Protein 9KZN (pdb70)

Nearest PDB structures (foldseek):
  1wrd-assembly1_A  TM=9.634E-01  e=1.946E-10  Homo sapiens
  2n9d-assembly1_A  TM=9.176E-01  e=1.621E-09  Homo sapiens
  2lp4-assembly1_A  TM=5.260E-01  e=7.822E-01  Escherichia coli K-12
  1i5n-assembly1_A  TM=5.308E-01  e=9.837E-01  Salmonella enterica subsp. enterica serovar Typhimurium

Radius of gyration: 14.58 Å; Cα contacts (8 Å, |Δi|>4): 113; chains: 1; bounding box: 32×29×40 Å

GO terms:
  GO:0035577 azurophil granule membrane (C, TAS)
  GO:0035579 specific granule membrane (C, TAS)
  GO:0005886 plasma membrane (C, TAS)
  GO:0005515 protein binding (F, IPI)
  GO:0005829 cytosol (C, IDA)
  GO:0070853 myosin VI binding (F, IDA)
  GO:0005737 cytoplasm (C, IDA)
  GO:0005768 endosome (C, IDA)
  GO:0005769 early endosome (C, IDA)
  GO:0010008 endosome membrane (C, IDA)
  GO:0016020 membrane (C, IDA)
  GO:0030276 clathrin binding (F, IDA)
  GO:0031593 polyubiquitin modification-dependent protein binding (F, IDA)
  GO:0032050 clathrin heavy chain binding (F, IDA)
  GO:0043130 ubiquitin binding (F, IDA)
  GO:1904978 regulation of endosome organization (P, IDA)
  GO:0010314 phosphatidylinositol-5-phosphate binding (F, IDA)
  GO:0016197 endosomal transport (P, IDA)
  GO:0031901 early endosome membrane (C, EXP)
  GO:0005737 cytoplasm (C, EXP)

Solvent-accessible surface area: 6898 Å² total; per-residue (Å²): 102,110,92,13,81,82,68,102,29,158,53,18,88,2,27,31,21,97,6,38,129,75,4,3,84,142,161,62,34,90,3,75,63,16,8,123,60,0,43,13,1,13,123,0,0,36,51,0,13,90,101,27,85,27,104,150,18,116,103,78,34,31,105,39,2,70,64,0,26,143,4,0,102,45,0,22,109,22,0,73,74,2,34,109,115,22,105,62,159,107,0,34,87,45,0,81,90,10,26,84,66,0,74,76,4,8,66,83,18,82,118,10,40,141,142,94,96,103

Sequence (118 aa):
GPMATTVSTQRGPVYIGELPQDFLRIQIGKLRSSELEMVSGNVRVMSEMLTELVPTQAEPADLELLQELNRTCRAMQQQRVLELIPQIANEQLTEELLIVNDDNLNNVFLRHERFERFRTG

Structure (mmCIF, N/CA/C/O backbone):
data_9KZN
#
_entry.id   9KZN
#
_cell.length_a   43.271
_cell.length_b   43.271
_cell.length_c   59.477
_cell.angle_alpha   90.000
_cell.angle_beta   90.000
_cell.angle_gamma   90.000
#
_symmetry.space_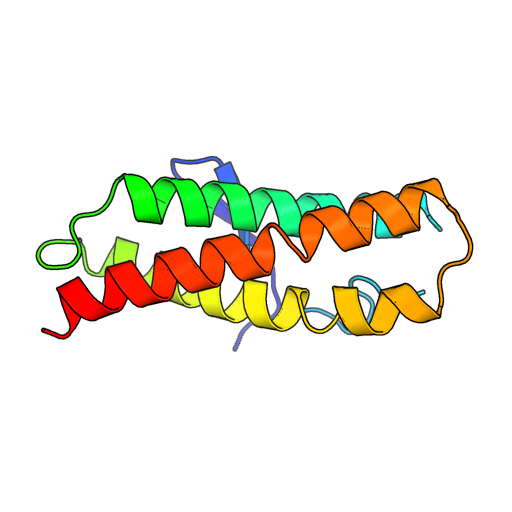group_name_H-M   'P 43'
#
loop_
_entity.id
_entity.type
_entity.pdbx_description
1 polymer 'Toll-interacting protein, Target of Myb1 membrane trafficking protein'
2 non-polymer GLYCEROL
3 water water
#
loop_
_atom_site.group_PDB
_atom_site.id
_atom_site.type_symbol
_atom_site.label_atom_id
_atom_site.label_alt_id
_atom_site.label_comp_id
_atom_site.label_asym_id
_atom_site.label_entity_id
_atom_site.label_seq_id
_atom_site.pdbx_PDB_ins_code
_atom_site.Cartn_x
_atom_site.Cartn_y
_atom_site.Cartn_z
_atom_site.occupancy
_atom_site.B_iso_or_equiv
_atom_site.auth_seq_id
_atom_site.auth_comp_id
_atom_site.auth_asym_id
_atom_site.auth_atom_id
_atom_site.pdbx_PDB_model_num
ATOM 1 N N . GLY A 1 1 ? 31.42300 -5.04400 13.79800 1.000 34.55414 -1 GLY A N 1
ATOM 2 C CA . GLY A 1 1 ? 31.08600 -6.49900 13.78600 1.000 28.62185 -1 GLY A CA 1
ATOM 3 C C . GLY A 1 1 ? 31.83700 -7.19600 12.68300 1.000 28.40077 -1 GLY A C 1
ATOM 4 O O . GLY A 1 1 ? 32.62500 -6.58400 11.96700 1.000 29.34562 -1 GLY A O 1
ATOM 10 N N . PRO A 1 2 ? 31.60700 -8.49400 12.54600 1.000 22.26320 0 PRO A N 1
ATOM 11 C CA . PRO A 1 2 ? 32.35200 -9.25800 11.54400 1.000 20.00240 0 PRO A CA 1
ATOM 12 C C . PRO A 1 2 ? 31.93600 -8.88000 10.13800 1.000 23.65284 0 PRO A C 1
ATOM 13 O O . PRO A 1 2 ? 30.81400 -8.45300 9.89600 1.000 22.68430 0 PRO A O 1
ATOM 24 N N . MET A 1 3 ? 32.89200 -8.99500 9.22400 1.000 21.19728 1 MET A N 1
ATOM 25 C CA . MET A 1 3 ? 32.58700 -8.91500 7.81300 1.000 21.79472 1 MET A CA 1
ATOM 26 C C . MET A 1 3 ? 31.71500 -10.06100 7.40500 1.000 21.18938 1 MET A C 1
ATOM 27 O O . MET A 1 3 ? 31.77300 -11.14800 7.97500 1.000 22.32899 1 MET A O 1
ATOM 41 N N . ALA A 1 4 ? 30.91600 -9.80000 6.39200 1.000 21.27887 2 ALA A N 1
ATOM 42 C CA . ALA A 1 4 ? 29.86400 -10.70600 5.97800 1.000 22.43427 2 ALA A CA 1
ATOM 43 C C . ALA A 1 4 ? 30.41700 -12.05500 5.55300 1.000 23.42912 2 ALA A C 1
ATOM 44 O O . ALA A 1 4 ? 31.44300 -12.15700 4.86600 1.000 25.93469 2 ALA A O 1
ATOM 51 N N . THR A 1 5 ? 29.69500 -13.08800 5.94200 1.000 22.48691 3 THR A N 1
ATOM 52 C CA . THR A 1 5 ? 30.03000 -14.44700 5.58600 1.000 24.80297 3 THR A CA 1
ATOM 53 C C . THR A 1 5 ? 28.70200 -15.08800 5.21400 1.000 23.35017 3 THR A C 1
ATOM 54 O O . THR A 1 5 ? 27.62200 -14.62800 5.63000 1.000 24.26344 3 THR A O 1
ATOM 65 N N . THR A 1 6 ? 28.78800 -16.19200 4.49400 1.000 29.28246 4 THR A N 1
ATOM 66 C CA . THR A 1 6 ? 27.60800 -16.96600 4.15700 1.000 27.10588 4 THR A CA 1
ATOM 67 C C . THR A 1 6 ? 27.33300 -17.98800 5.24300 1.000 30.04834 4 THR A C 1
ATOM 68 O O . THR A 1 6 ? 28.24600 -18.67000 5.72300 1.000 34.53046 4 THR A O 1
ATOM 79 N N . VAL A 1 7 ? 26.07300 -18.07800 5.65200 1.000 30.41680 5 VAL A N 1
ATOM 80 C CA . VAL A 1 7 ? 25.69200 -19.03900 6.67300 1.000 34.72785 5 VAL A CA 1
ATOM 81 C C . VAL A 1 7 ? 24.48200 -19.82600 6.18200 1.000 31.05372 5 VAL A C 1
ATOM 82 O O . VAL A 1 7 ? 23.54900 -19.27100 5.59000 1.000 29.97991 5 VAL A O 1
ATOM 95 N N . SER A 1 8 ? 24.53700 -21.14000 6.37100 1.000 31.40113 6 SER A N 1
ATOM 96 C CA . SER A 1 8 ? 23.37800 -21.96800 6.11200 1.000 31.65906 6 SER A CA 1
ATOM 97 C C . SER A 1 8 ? 22.35100 -21.69500 7.19600 1.000 34.75680 6 SER A C 1
ATOM 98 O O . SER A 1 8 ? 22.69800 -21.39600 8.35200 1.000 37.90191 6 SER A O 1
ATOM 106 N N . THR A 1 9 ? 21.09500 -21.64400 6.78300 1.000 29.81410 7 THR A N 1
ATOM 107 C CA . THR A 1 9 ? 19.97900 -21.50800 7.70000 1.000 26.94797 7 THR A CA 1
ATOM 108 C C . THR A 1 9 ? 18.99300 -22.59000 7.30700 1.000 25.12933 7 THR A C 1
ATOM 109 O O . THR A 1 9 ? 19.08300 -23.18700 6.22700 1.000 27.53488 7 THR A O 1
ATOM 120 N N . GLN A 1 10 ? 18.01900 -22.81600 8.15400 1.000 24.84772 8 GLN A N 1
ATOM 121 C CA . GLN A 1 10 ? 17.01700 -23.81500 7.78400 1.000 27.73227 8 GLN A CA 1
ATOM 122 C C . GLN A 1 10 ? 16.20000 -23.42800 6.54700 1.000 23.82917 8 GLN A C 1
ATOM 123 O O . GLN A 1 10 ? 15.44700 -24.28200 6.03800 1.000 25.48200 8 GLN A O 1
ATOM 137 N N . ARG A 1 11 ? 16.38700 -22.21600 5.98900 1.000 23.65020 9 ARG A N 1
ATOM 138 C CA . ARG A 1 11 ? 15.62900 -21.75200 4.84000 1.000 24.35555 9 ARG A CA 1
ATOM 139 C C . ARG A 1 11 ? 16.48000 -21.43200 3.62800 1.000 25.82415 9 ARG A C 1
ATOM 140 O O . ARG A 1 11 ? 15.93600 -21.01200 2.59700 1.000 32.09859 9 ARG A O 1
ATOM 161 N N . GLY A 1 12 ? 17.78500 -21.60700 3.71400 1.000 26.99271 10 GLY A N 1
ATOM 162 C CA . GLY A 1 12 ? 18.66900 -21.28800 2.63100 1.000 27.96125 10 GLY A CA 1
ATOM 163 C C . GLY A 1 12 ? 19.83300 -20.45600 3.09500 1.000 24.16342 10 GLY A C 1
ATOM 164 O O . GLY A 1 12 ? 19.84300 -19.91200 4.20700 1.000 25.65044 10 GLY A O 1
ATOM 168 N N . PRO A 1 13 ? 20.80100 -20.26800 2.20300 1.000 27.51646 11 PRO A N 1
ATOM 169 C CA . PRO A 1 13 ? 21.98500 -19.48400 2.56800 1.000 29.93254 11 PRO A CA 1
ATOM 170 C C . PRO A 1 13 ? 21.68800 -18.00300 2.67700 1.000 26.70320 11 PRO A C 1
ATOM 171 O O . PRO A 1 13 ? 20.98400 -17.42100 1.84300 1.000 26.47686 11 PRO A O 1
ATOM 182 N N . VAL A 1 14 ? 22.24900 -17.38700 3.71300 1.000 27.06377 12 VAL A N 1
ATOM 183 C CA . VAL A 1 14 ? 22.24600 -15.93700 3.84200 1.000 22.69483 12 VAL A CA 1
ATOM 184 C C . VAL A 1 14 ? 23.67100 -15.43200 3.97500 1.000 23.42649 12 VAL A C 1
ATOM 185 O O . VAL A 1 14 ? 24.53500 -16.11600 4.52300 1.000 26.08207 12 VAL A O 1
ATOM 198 N N . TYR A 1 15 ? 23.89300 -14.20600 3.51700 1.000 21.09463 13 TYR A N 1
ATOM 199 C CA . TYR A 1 15 ? 25.19300 -13.52300 3.56100 1.000 20.22085 13 TYR A CA 1
ATOM 200 C C . TYR A 1 15 ? 24.96300 -12.34100 4.47000 1.000 20.32875 13 TYR A C 1
ATOM 201 O O . TYR A 1 15 ? 24.29000 -11.38200 4.08500 1.000 19.95766 13 TYR A O 1
ATOM 219 N N . ILE A 1 16 ? 25.47900 -12.43000 5.70100 1.000 19.32863 14 ILE A N 1
ATOM 220 C CA . ILE A 1 16 ? 25.16500 -11.47000 6.74300 1.000 19.62077 14 ILE A CA 1
ATOM 221 C C . ILE A 1 16 ? 26.43900 -10.99400 7.42400 1.000 20.13136 14 ILE A C 1
ATOM 222 O O . ILE A 1 16 ? 27.37600 -11.76900 7.65400 1.000 20.27875 14 ILE A O 1
ATOM 238 N N . GLY A 1 17 ? 26.46700 -9.72200 7.72500 1.000 20.86040 15 GLY A N 1
ATOM 239 C CA . GLY A 1 17 ? 27.56500 -9.01600 8.34700 1.000 20.25243 15 GLY A CA 1
ATOM 240 C C . GLY A 1 17 ? 27.88800 -7.77300 7.54300 1.000 20.55246 15 GLY A C 1
ATOM 241 O O . GLY A 1 17 ? 27.11800 -7.34500 6.67000 1.000 24.00814 15 GLY A O 1
ATOM 245 N N . GLU A 1 18 ? 29.02600 -7.16200 7.87300 1.000 21.61049 16 GLU A N 1
ATOM 246 C CA . GLU A 1 18 ? 29.45600 -5.94200 7.21000 1.000 24.03446 16 GLU A CA 1
ATOM 247 C C . GLU A 1 18 ? 29.91400 -6.22100 5.78000 1.000 23.11067 16 GLU A C 1
ATOM 248 O O . GLU A 1 18 ? 30.68200 -7.14700 5.52500 1.000 23.82917 16 GLU A O 1
ATOM 260 N N . LEU A 1 19 ? 29.42900 -5.44300 4.84300 1.000 22.45796 17 LEU A N 1
ATOM 261 C CA . LEU A 1 19 ? 29.68900 -5.73600 3.43400 1.000 24.39503 17 LEU A CA 1
ATOM 262 C C . LEU A 1 19 ? 31.08800 -5.28000 3.05800 1.000 28.66659 17 LEU A C 1
ATOM 263 O O . LEU A 1 19 ? 31.46600 -4.14600 3.38200 1.000 28.14811 17 LEU A O 1
ATOM 279 N N . PRO A 1 20 ? 31.85600 -6.09100 2.34000 1.000 27.80597 18 PRO A N 1
ATOM 280 C CA . PRO A 1 20 ? 33.17100 -5.63700 1.88800 1.000 27.54804 18 PRO A CA 1
ATOM 281 C C . PRO A 1 20 ? 33.03900 -4.48800 0.91400 1.000 26.32158 18 PRO A C 1
ATOM 282 O O . PRO A 1 20 ? 32.00500 -4.28900 0.28000 1.000 26.26368 18 PRO A O 1
ATOM 293 N N . GLN A 1 21 ? 34.10500 -3.70300 0.81100 1.000 31.36429 19 GLN A N 1
ATOM 294 C CA . GLN A 1 21 ? 34.02000 -2.46100 0.04900 1.000 30.87212 19 GLN A CA 1
ATOM 295 C C . GLN A 1 21 ? 33.70500 -2.71500 -1.41700 1.000 30.99845 19 GLN A C 1
ATOM 296 O O . GLN A 1 21 ? 33.14800 -1.83300 -2.07800 1.000 31.00109 19 GLN A O 1
ATOM 310 N N . ASP A 1 22 ? 34.01600 -3.89800 -1.93700 1.000 28.24812 20 ASP A N 1
ATOM 311 C CA . ASP A 1 22 ? 33.79300 -4.20200 -3.33700 1.000 30.07203 20 ASP A CA 1
ATOM 312 C C . ASP A 1 22 ? 32.41100 -4.76700 -3.61300 1.000 29.25614 20 ASP A C 1
ATOM 313 O O . ASP A 1 22 ? 32.05400 -4.92100 -4.78200 1.000 28.99558 20 ASP A O 1
ATOM 322 N N . PHE A 1 23 ? 31.61000 -5.04900 -2.59300 1.000 25.04774 21 PHE A N 1
ATOM 323 C CA . PHE A 1 23 ? 30.33000 -5.69200 -2.83100 1.000 23.80812 21 PHE A CA 1
ATOM 324 C C . PHE A 1 23 ? 29.37000 -4.72900 -3.54300 1.000 26.27420 21 PHE A C 1
ATOM 325 O O . PHE A 1 23 ? 29.08900 -3.62700 -3.04700 1.000 24.50031 21 PHE A O 1
ATOM 342 N N . LEU A 1 24 ? 28.90300 -5.13000 -4.73600 1.000 22.43164 22 LEU A N 1
ATOM 343 C CA . LEU A 1 24 ? 28.03800 -4.33600 -5.59200 1.000 24.75823 22 LEU A CA 1
ATOM 344 C C . LEU A 1 24 ? 28.66600 -3.01300 -6.00000 1.000 28.04284 22 LEU A C 1
ATOM 345 O O . LEU A 1 24 ? 27.96500 -2.04400 -6.29100 1.000 27.55067 22 LEU A O 1
ATOM 361 N N . ARG A 1 25 ? 29.99700 -2.99300 -6.11100 1.000 26.73215 23 ARG A N 1
ATOM 362 C CA . ARG A 1 25 ? 30.74100 -1.87600 -6.66200 1.000 28.81398 23 ARG A CA 1
ATOM 363 C C . ARG A 1 25 ? 31.57700 -2.41800 -7.80800 1.000 31.94330 23 ARG A C 1
ATOM 364 O O . ARG A 1 25 ? 32.00600 -3.57600 -7.78900 1.000 36.07801 23 ARG A O 1
ATOM 385 N N . ILE A 1 26 ? 31.76000 -1.57700 -8.81900 1.000 36.86495 24 ILE A N 1
ATOM 386 C CA . ILE A 1 26 ? 32.58100 -1.89100 -9.98700 1.000 38.97573 24 ILE A CA 1
ATOM 387 C C . ILE A 1 26 ? 34.05000 -1.78700 -9.65100 1.000 41.20757 24 ILE A C 1
ATOM 388 O O . ILE A 1 26 ? 34.47200 -0.82700 -9.00600 1.000 42.22085 24 ILE A O 1
ATOM 404 N N . GLN A 1 37 ? 32.89200 -6.43900 -14.02000 1.000 57.68586 216 GLN A N 1
ATOM 405 C CA . GLN A 1 37 ? 32.16900 -7.59000 -14.52500 1.000 55.69089 216 GLN A CA 1
ATOM 406 C C . GLN A 1 37 ? 30.71800 -7.58500 -14.07800 1.000 43.97633 216 GLN A C 1
ATOM 407 O O . GLN A 1 37 ? 30.37700 -7.58300 -12.86800 1.000 46.12658 216 GLN A O 1
ATOM 421 N N . ILE A 1 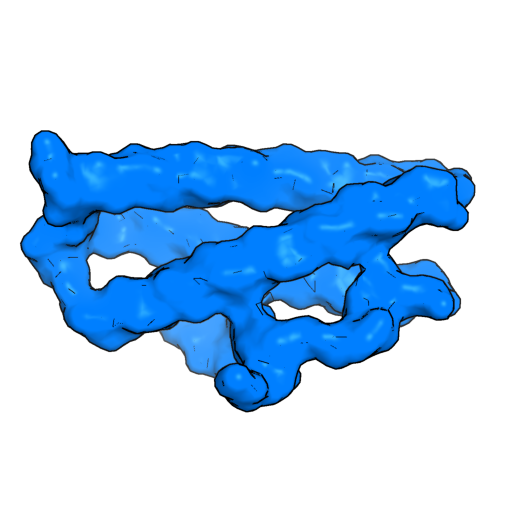38 ? 29.84500 -7.61100 -15.08700 1.000 46.22660 217 ILE A N 1
ATOM 422 C CA . ILE A 1 38 ? 28.42000 -7.79500 -14.83100 1.000 48.78216 217 ILE A CA 1
ATOM 423 C C . ILE A 1 38 ? 28.17100 -9.13300 -14.15300 1.000 46.87141 217 ILE A C 1
ATOM 424 O O . ILE A 1 38 ? 27.28100 -9.25600 -13.31900 1.000 43.34730 217 ILE A O 1
ATOM 440 N N . GLY A 1 39 ? 28.90500 -10.16400 -14.54300 1.000 45.02382 218 GLY A N 1
ATOM 441 C CA . GLY A 1 39 ? 28.77400 -11.44000 -13.87200 1.000 43.15781 218 GLY A CA 1
ATOM 442 C C . GLY A 1 39 ? 29.01200 -11.32200 -12.38300 1.000 40.67330 218 GLY A C 1
ATOM 443 O O . GLY A 1 39 ? 28.28000 -11.90300 -11.57800 1.000 41.14441 218 GLY A O 1
ATOM 447 N N . LYS A 1 40 ? 30.05200 -10.58100 -11.98800 1.000 38.19405 219 LYS A N 1
ATOM 448 C CA . LYS A 1 40 ? 30.34100 -10.45600 -10.56600 1.000 36.13328 219 LYS A CA 1
ATOM 449 C C . LYS A 1 40 ? 29.22000 -9.70300 -9.85800 1.000 33.64088 219 LYS A C 1
ATOM 450 O O . LYS A 1 40 ? 28.80700 -10.08100 -8.75500 1.000 32.64339 219 LYS A O 1
ATOM 469 N N . LEU A 1 41 ? 28.73000 -8.62200 -10.47000 1.000 34.14357 220 LEU A N 1
ATOM 470 C CA . LEU A 1 41 ? 27.65100 -7.85900 -9.86000 1.000 28.97979 220 LEU A CA 1
ATOM 471 C C . LEU A 1 41 ? 26.38100 -8.69800 -9.78500 1.000 28.54816 220 LEU A C 1
ATOM 472 O O . LEU A 1 41 ? 25.62700 -8.61300 -8.80900 1.000 26.91902 220 LEU A O 1
ATOM 488 N N . ARG A 1 42 ? 26.12000 -9.53100 -10.79700 1.000 31.94594 221 ARG A N 1
ATOM 489 C CA . ARG A 1 42 ? 24.93600 -10.38600 -10.73000 1.000 30.98003 221 ARG A CA 1
ATOM 490 C C . ARG A 1 42 ? 25.05800 -11.40900 -9.62000 1.000 29.86148 221 ARG A C 1
ATOM 491 O O . ARG A 1 42 ? 24.08200 -11.67400 -8.90600 1.000 28.50342 221 ARG A O 1
ATOM 512 N N . SER A 1 43 ? 26.22700 -12.02100 -9.47300 1.000 30.49576 222 SER A N 1
ATOM 513 C CA A SER A 1 43 ? 26.39900 -13.00200 -8.40800 0.372 29.33246 222 SER A CA 1
ATOM 514 C CA C SER A 1 43 ? 26.39600 -12.99900 -8.40600 0.628 30.73000 222 SER A CA 1
ATOM 515 C C . SER A 1 43 ? 26.17500 -12.35500 -7.04900 1.000 28.64817 222 SER A C 1
ATOM 516 O O . SER A 1 43 ? 25.55300 -12.95100 -6.16300 1.000 28.67186 222 SER A O 1
ATOM 529 N N . GLU A 1 44 ? 26.63200 -11.11300 -6.88800 1.000 28.14548 223 GLU A N 1
ATOM 530 C CA . GLU A 1 44 ? 26.42800 -10.41200 -5.62900 1.000 26.05839 223 GLU A CA 1
ATOM 531 C C . GLU A 1 44 ? 24.95800 -10.05100 -5.44300 1.000 23.73442 223 GLU A C 1
ATOM 532 O O . GLU A 1 44 ? 24.39900 -10.21000 -4.34700 1.000 21.73155 223 GLU A O 1
ATOM 544 N N . LEU A 1 45 ? 24.30000 -9.64000 -6.52000 1.000 22.93433 224 LEU A N 1
ATOM 545 C CA . LEU A 1 45 ? 22.88900 -9.31600 -6.45200 1.000 21.22623 224 LEU A CA 1
ATOM 546 C C . LEU A 1 45 ? 22.07400 -10.53300 -6.05000 1.000 20.77618 224 LEU A C 1
ATOM 547 O O . LEU A 1 45 ? 21.11000 -10.41000 -5.28800 1.000 20.10504 224 LEU A O 1
ATOM 563 N N . GLU A 1 46 ? 22.46400 -11.71900 -6.52800 1.000 23.21594 225 GLU A N 1
ATOM 564 C CA . GLU A 1 46 ? 21.77700 -12.94400 -6.12400 1.000 25.77677 225 GLU A CA 1
ATOM 565 C C . GLU A 1 46 ? 21.86600 -13.18900 -4.62800 1.000 23.20015 225 GLU A C 1
ATOM 566 O O . GLU A 1 46 ? 20.94600 -13.75800 -4.04200 1.000 22.75010 225 GLU A O 1
ATOM 578 N N . MET A 1 47 ? 22.97800 -12.80100 -4.00800 1.000 23.76601 226 MET A N 1
ATOM 579 C CA . MET A 1 47 ? 23.07600 -12.90900 -2.56000 1.000 23.35543 226 MET A CA 1
ATOM 580 C C . MET A 1 47 ? 22.12300 -11.97700 -1.83700 1.000 21.97369 226 MET A C 1
ATOM 581 O O . MET A 1 47 ? 21.56900 -12.35600 -0.80500 1.000 20.98673 226 MET A O 1
ATOM 595 N N . VAL A 1 48 ? 21.90400 -10.78200 -2.36500 1.000 19.17598 227 VAL A N 1
ATOM 596 C CA . VAL A 1 48 ? 20.87800 -9.91200 -1.80600 1.000 18.18113 227 VAL A CA 1
ATOM 597 C C . VAL A 1 48 ? 19.52500 -10.58900 -1.90500 1.000 18.03111 227 VAL A C 1
ATOM 598 O O . VAL A 1 48 ? 18.75800 -10.64900 -0.93900 1.000 16.79675 227 VAL A O 1
ATOM 611 N N . SER A 1 49 ? 19.20300 -11.10700 -3.07700 1.000 18.69698 228 SER A N 1
ATOM 612 C CA . SER A 1 49 ? 17.89200 -11.71300 -3.25700 1.000 19.01017 228 SER A CA 1
ATOM 613 C C . SER A 1 49 ? 17.69500 -12.94900 -2.38500 1.000 19.24704 228 SER A C 1
ATOM 614 O O . SER A 1 49 ? 16.58100 -13.20300 -1.91100 1.000 19.53392 228 SER A O 1
ATOM 622 N N . GLY A 1 50 ? 18.75700 -13.72900 -2.16400 1.000 18.59960 229 GLY A N 1
ATOM 623 C CA . GLY A 1 50 ? 18.65700 -14.85400 -1.26500 1.000 19.14177 229 GLY A CA 1
ATOM 624 C C . GLY A 1 50 ? 18.36100 -14.41600 0.16200 1.000 17.20206 229 GLY A C 1
ATOM 625 O O . GLY A 1 50 ? 17.53600 -15.02600 0.85700 1.000 19.52339 229 GLY A O 1
ATOM 629 N N . ASN A 1 51 ? 18.99400 -13.32200 0.60500 1.000 18.68119 230 ASN A N 1
ATOM 630 C CA . ASN A 1 51 ? 18.68900 -12.76500 1.92300 1.000 17.05994 230 ASN A CA 1
ATOM 631 C C . ASN A 1 51 ? 17.23900 -12.30500 2.00600 1.000 16.23089 230 ASN A C 1
ATOM 632 O O . ASN A 1 51 ? 16.55200 -12.54100 3.01500 1.000 17.17311 230 ASN A O 1
ATOM 643 N N . VAL A 1 52 ? 16.76800 -11.61700 0.97700 1.000 16.65463 231 VAL A N 1
ATOM 644 C CA . VAL A 1 52 ? 15.40000 -11.11800 0.99100 1.000 16.87044 231 VAL A CA 1
ATOM 645 C C . VAL A 1 52 ? 14.41200 -12.27500 1.03600 1.000 16.96782 231 VAL A C 1
ATOM 646 O O . VAL A 1 52 ? 13.41300 -12.22500 1.74500 1.000 16.57304 231 VAL A O 1
ATOM 659 N N . ARG A 1 53 ? 14.68500 -13.34500 0.32600 1.000 18.23377 232 ARG A N 1
ATOM 660 C CA . ARG A 1 53 ? 13.78400 -14.48200 0.36600 1.000 21.07095 232 AR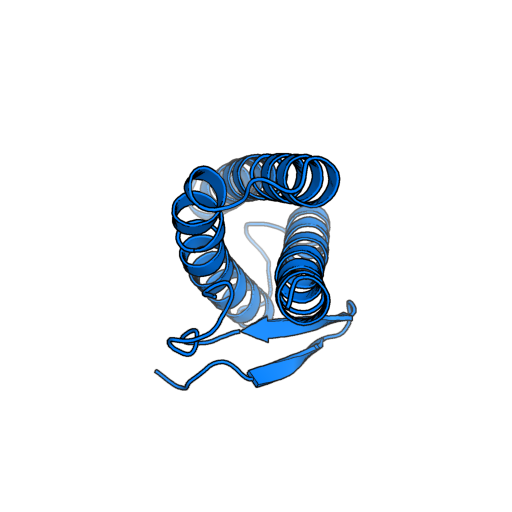G A CA 1
ATOM 661 C C . ARG A 1 53 ? 13.71400 -15.14300 1.74900 1.000 20.81039 232 ARG A C 1
ATOM 662 O O . ARG A 1 53 ? 12.65500 -15.42800 2.23200 1.000 20.19979 232 ARG A O 1
ATOM 683 N N . VAL A 1 54 ? 14.85900 -15.32100 2.36000 1.000 20.39192 233 VAL A N 1
ATOM 684 C CA . VAL A 1 54 ? 14.85200 -15.91100 3.70300 1.000 20.38139 233 VAL A CA 1
ATOM 685 C C . VAL A 1 54 ? 14.18000 -14.97700 4.70100 1.000 18.31009 233 VAL A C 1
ATOM 686 O O . VAL A 1 54 ? 13.37700 -15.40800 5.53300 1.000 19.72605 233 VAL A O 1
ATOM 699 N N . MET A 1 55 ? 14.47200 -13.67700 4.61100 1.000 18.43642 234 MET A N 1
ATOM 700 C CA . MET A 1 55 ? 13.82700 -12.69900 5.48100 1.000 16.91782 234 MET A CA 1
ATOM 701 C C . MET A 1 55 ? 12.32500 -12.69500 5.30900 1.000 17.53631 234 MET A C 1
ATOM 702 O O . MET A 1 55 ? 11.59800 -12.74300 6.29100 1.000 18.86016 234 MET A O 1
ATOM 716 N N . SER A 1 56 ? 11.84800 -12.66500 4.07000 1.000 18.68908 235 SER A N 1
ATOM 717 C CA . SER A 1 56 ? 10.42100 -12.69800 3.79000 1.000 18.24429 235 SER A CA 1
ATOM 718 C C . SER A 1 56 ? 9.77300 -13.96500 4.33600 1.000 21.11306 235 SER A C 1
ATOM 719 O O . SER A 1 56 ? 8.71800 -13.90000 4.99200 1.000 23.05013 235 SER A O 1
ATOM 727 N N . GLU A 1 57 ? 10.43100 -15.13300 4.14700 1.000 22.31320 236 GLU A N 1
ATOM 728 C CA . GLU A 1 57 ? 9.94200 -16.41300 4.68000 1.000 24.96615 236 GLU A CA 1
ATOM 729 C C . GLU A 1 57 ? 9.85200 -16.35200 6.20400 1.000 23.65284 236 GLU A C 1
ATOM 730 O O . GLU A 1 57 ? 8.84300 -16.74700 6.78200 1.000 26.11103 236 GLU A O 1
ATOM 742 N N . MET A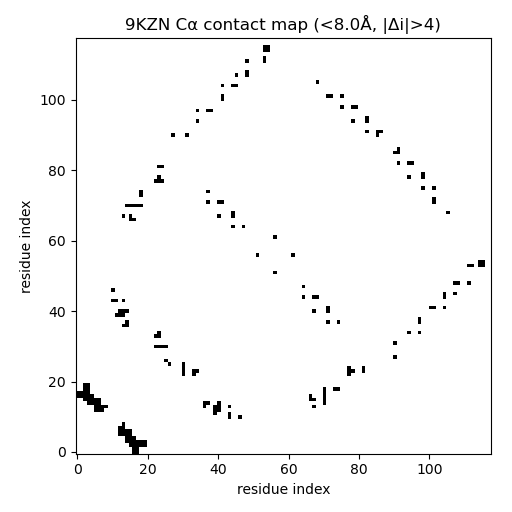 1 58 ? 10.88200 -15.84400 6.86400 1.000 20.83671 237 MET A N 1
ATOM 743 C CA . MET A 1 58 ? 10.87000 -15.80700 8.32400 1.000 21.60259 237 MET A CA 1
ATOM 744 C C . MET A 1 58 ? 9.77200 -14.86300 8.78200 1.000 20.63405 237 MET A C 1
ATOM 745 O O . MET A 1 58 ? 9.08300 -15.16000 9.76100 1.000 24.56610 237 MET A O 1
ATOM 759 N N . LEU A 1 59 ? 9.54900 -13.75400 8.08500 1.000 22.49217 238 LEU A N 1
ATOM 760 C CA . LEU A 1 59 ? 8.49000 -12.83200 8.47400 1.000 23.76864 238 LEU A CA 1
ATOM 761 C C . LEU A 1 59 ? 7.09500 -13.40600 8.27600 1.000 26.52423 238 LEU A C 1
ATOM 762 O O . LEU A 1 59 ? 6.17300 -12.99400 8.98200 1.000 28.61922 238 LEU A O 1
ATOM 778 N N . THR A 1 60 ? 6.93700 -14.37800 7.37400 1.000 27.61384 239 THR A N 1
ATOM 779 C CA . THR A 1 60 ? 5.68300 -15.08500 7.16900 1.000 29.60618 239 THR A CA 1
ATOM 780 C C . THR A 1 60 ? 5.57600 -16.33900 7.98200 1.000 31.05109 239 THR A C 1
ATOM 781 O O . THR A 1 60 ? 4.53900 -16.98100 7.93400 1.000 32.63812 239 THR A O 1
ATOM 792 N N . GLU A 1 61 ? 6.58700 -16.74000 8.70300 1.000 30.62209 240 GLU A N 1
ATOM 793 C CA . GLU A 1 61 ? 6.51200 -17.99200 9.43800 1.000 30.78264 240 GLU A CA 1
ATOM 794 C C . GLU A 1 61 ? 6.73300 -17.81800 10.93600 1.000 31.25638 240 GLU A C 1
ATOM 795 O O . GLU A 1 61 ? 6.39300 -18.73800 11.67500 1.000 34.36728 240 GLU A O 1
ATOM 807 N N . LEU A 1 62 ? 7.23100 -16.67600 11.42400 1.000 32.10122 241 LEU A N 1
ATOM 808 C CA . LEU A 1 62 ? 7.41800 -16.45500 12.86500 1.000 33.07239 241 LEU A CA 1
ATOM 809 C C . LEU A 1 62 ? 6.20700 -15.74500 13.49300 1.000 32.95395 241 LEU A C 1
ATOM 810 O O . LEU A 1 62 ? 5.49000 -15.02000 12.81500 1.000 35.29371 241 LEU A O 1
ATOM 826 N N . VAL A 1 63 ? 6.02800 -15.90500 14.81100 1.000 31.93278 242 VAL A N 1
ATOM 827 C CA . VAL A 1 63 ? 4.96500 -15.21900 15.55400 1.000 29.97465 242 VAL A CA 1
ATOM 828 C C . VAL A 1 63 ? 5.57200 -13.99100 16.22300 1.000 30.11414 242 VAL A C 1
ATOM 829 O O . VAL A 1 63 ? 6.48400 -14.15300 17.05700 1.000 31.58010 242 VAL A O 1
ATOM 842 N N . PRO A 1 64 ? 5.13700 -12.77700 15.89800 1.000 24.24000 243 PRO A N 1
ATOM 843 C CA . PRO A 1 64 ? 5.81600 -11.59000 16.44000 1.000 109.02000 243 PRO A CA 1
ATOM 844 C C . PRO A 1 64 ? 6.06500 -11.61700 17.92600 1.000 63.90000 243 PRO A C 1
ATOM 84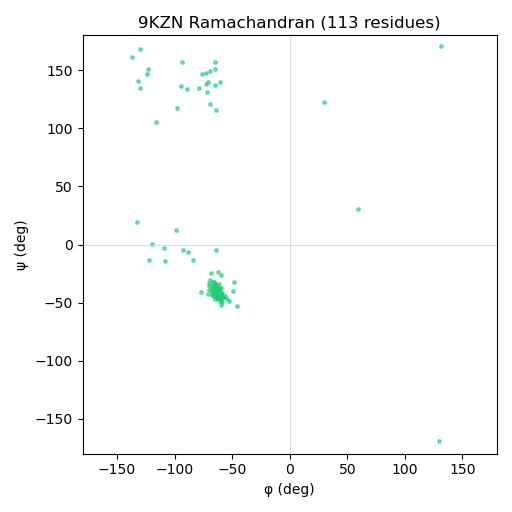5 O O . PRO A 1 64 ? 7.05400 -11.03200 18.38600 1.000 35.14000 243 PRO A O 1
ATOM 856 N N . THR A 1 65 ? 5.18600 -12.24100 18.70000 1.000 47.43200 244 THR A N 1
ATOM 857 C CA . THR A 1 65 ? 5.26200 -12.13400 20.15000 1.000 46.78982 244 THR A CA 1
ATOM 858 C C . THR A 1 65 ? 5.71500 -13.43200 20.79800 1.000 47.90574 244 THR A C 1
ATOM 859 O O . THR A 1 65 ? 5.83900 -13.48000 22.02600 1.000 48.95324 244 THR A O 1
ATOM 870 N N . GLN A 1 66 ? 5.92000 -14.47800 20.06400 1.000 44.50797 245 GLN A N 1
ATOM 871 C CA . GLN A 1 66 ? 6.33300 -15.69700 20.69500 1.000 46.29502 245 GLN A CA 1
ATOM 872 C C . GLN A 1 66 ? 7.51700 -16.33700 19.96500 1.000 45.99236 245 GLN A C 1
ATOM 873 O O . GLN A 1 66 ? 7.80500 -17.50700 20.12500 1.000 48.41633 245 GLN A O 1
ATOM 881 N N . ALA A 1 67 ? 8.21500 -15.54200 19.17400 1.000 36.99128 246 ALA A N 1
ATOM 882 C CA . ALA A 1 67 ? 9.32800 -16.06600 18.40100 1.000 34.69890 246 ALA A CA 1
ATOM 883 C C . ALA A 1 67 ? 10.53100 -16.38500 19.27100 1.000 32.30914 246 ALA A C 1
ATOM 884 O O . ALA A 1 67 ? 10.81900 -15.70100 20.25500 1.000 33.97776 246 ALA A O 1
ATOM 891 N N . GLU A 1 68 ? 11.27000 -17.40400 18.86000 1.000 31.74328 247 GLU A N 1
ATOM 892 C CA . GLU A 1 68 ? 12.46400 -17.76700 19.60200 1.000 29.61934 247 GLU A CA 1
ATOM 893 C C . GLU A 1 68 ? 13.48400 -16.63700 19.50800 1.000 24.31344 247 GLU A C 1
ATOM 894 O O . GLU A 1 68 ? 13.68100 -16.05900 18.43200 1.000 23.65810 247 GLU A O 1
ATOM 906 N N . PRO A 1 69 ? 14.13900 -16.29600 20.59700 1.000 25.03458 248 PRO A N 1
ATOM 907 C CA . PRO A 1 69 ? 15.18200 -15.25900 20.53700 1.000 23.72653 248 PRO A CA 1
ATOM 908 C C . PRO A 1 69 ? 16.19500 -15.47400 19.41700 1.000 20.12873 248 PRO A C 1
ATOM 909 O O . PRO A 1 69 ? 16.60800 -14.51100 18.78300 1.000 21.24465 248 PRO A O 1
ATOM 920 N N . ALA A 1 70 ? 16.61200 -16.71300 19.16300 1.000 21.07358 249 ALA A N 1
ATOM 921 C CA . ALA A 1 70 ? 17.58500 -16.98300 18.11900 1.000 20.71564 249 ALA A CA 1
ATOM 922 C C . ALA A 1 70 ? 17.05000 -16.60600 16.74200 1.000 19.92607 249 ALA A C 1
ATOM 923 O O . ALA A 1 70 ? 17.78500 -16.10600 15.88800 1.000 20.40771 249 ALA A O 1
ATOM 930 N N . ASP A 1 71 ? 15.77400 -16.87100 16.49600 1.000 20.70511 250 ASP A N 1
ATOM 931 C CA . ASP A 1 71 ? 15.15500 -16.50300 15.22400 1.000 20.89461 250 ASP A CA 1
ATOM 932 C C . ASP A 1 71 ? 15.08300 -14.99500 15.08700 1.000 18.76278 250 ASP A C 1
ATOM 933 O O . ASP A 1 71 ? 15.34200 -14.43200 14.00200 1.000 17.93110 250 ASP A O 1
ATOM 942 N N . LEU A 1 72 ? 14.77000 -14.30600 16.19400 1.000 19.49971 251 LEU A N 1
ATOM 943 C CA . LEU A 1 72 ? 14.78500 -12.84800 16.20000 1.000 19.47602 251 LEU A CA 1
ATOM 944 C C . LEU A 1 72 ? 16.17900 -12.28900 15.92200 1.000 19.14440 251 LEU A C 1
ATOM 945 O O . LEU A 1 72 ? 16.32400 -11.27900 15.22000 1.000 19.17072 251 LEU A O 1
ATOM 961 N N . GLU A 1 73 ? 17.20800 -12.92200 16.48400 1.000 18.49432 252 GLU A N 1
ATOM 962 C CA . GLU A 1 73 ? 18.58900 -12.48800 16.24500 1.000 20.59457 252 GLU A CA 1
ATOM 963 C C . GLU A 1 73 ? 18.92000 -12.58700 14.75800 1.000 17.82056 252 GLU A C 1
ATOM 964 O O . GLU A 1 73 ? 19.49500 -11.67500 14.18000 1.000 18.35220 252 GLU A O 1
ATOM 976 N N . LEU A 1 74 ? 18.56600 -13.70800 14.11400 1.000 18.01005 253 LEU A N 1
ATOM 977 C CA . LEU A 1 74 ? 18.81700 -13.87400 12.69200 1.000 20.18400 253 LEU A CA 1
ATOM 978 C C . LEU A 1 74 ? 18.04100 -12.86900 11.87700 1.000 16.22037 253 LEU A C 1
ATOM 979 O O . LEU A 1 74 ? 18.59800 -12.26800 10.95200 1.000 16.90203 253 LEU A O 1
ATOM 995 N N . LEU A 1 75 ? 16.77800 -12.63200 12.23600 1.000 17.75739 254 LEU A N 1
ATOM 996 C CA . LEU A 1 75 ? 15.98500 -11.63900 11.53600 1.000 16.39933 254 LEU A CA 1
ATOM 997 C C . LEU A 1 75 ? 16.61200 -10.25900 11.64000 1.000 17.82845 254 LEU A C 1
ATOM 998 O O . LEU A 1 75 ? 16.63100 -9.50200 10.67300 1.000 18.22587 254 LEU A O 1
ATOM 1014 N N . GLN A 1 76 ? 17.16300 -9.91400 12.80700 1.000 18.82068 255 GLN A N 1
ATOM 1015 C CA . GLN A 1 76 ? 17.79000 -8.59600 12.98400 1.000 19.68657 255 GLN A CA 1
ATOM 1016 C C . GLN A 1 76 ? 19.06200 -8.45900 12.15100 1.000 17.98374 255 GLN A C 1
ATOM 1017 O O . GLN A 1 76 ? 19.32200 -7.40800 11.55700 1.000 18.26008 255 GLN A O 1
ATOM 1031 N N . GLU A 1 77 ? 19.85900 -9.52200 12.06200 1.000 19.74447 256 GLU A N 1
ATOM 1032 C CA . GLU A 1 77 ? 21.06400 -9.47800 11.25000 1.000 18.38115 256 GLU A CA 1
ATOM 1033 C C . GLU A 1 77 ? 20.70000 -9.39600 9.77100 1.000 17.89951 256 GLU A C 1
ATOM 1034 O O . GLU A 1 77 ? 21.35300 -8.68100 9.00800 1.000 17.73107 256 GLU A O 1
ATOM 1046 N N . LEU A 1 78 ? 19.67500 -10.11800 9.34600 1.000 17.49947 257 LEU A N 1
ATOM 1047 C CA . LEU A 1 78 ? 19.19700 -10.01600 7.97600 1.000 18.02058 257 LEU A CA 1
ATOM 1048 C C . LEU A 1 78 ? 18.69600 -8.62300 7.67200 1.000 17.98637 257 LEU A C 1
ATOM 1049 O O . LEU A 1 78 ? 18.96100 -8.07500 6.60400 1.000 17.53894 257 LEU A O 1
ATOM 1065 N N . ASN A 1 79 ? 17.88800 -8.06900 8.56600 1.000 17.44420 258 ASN A N 1
ATOM 1066 C CA . ASN A 1 79 ? 17.34900 -6.72700 8.35100 1.000 19.29705 258 ASN A CA 1
ATOM 1067 C C . ASN A 1 79 ? 18.47900 -5.72000 8.20900 1.000 18.02848 258 ASN A C 1
ATOM 1068 O O . ASN A 1 79 ? 18.53000 -4.94000 7.25100 1.000 19.17072 258 ASN A O 1
ATOM 1079 N N . ARG A 1 80 ? 19.46800 -5.79700 9.09700 1.000 17.83372 259 ARG A N 1
ATOM 1080 C CA . ARG A 1 80 ? 20.58700 -4.86100 9.06000 1.000 19.34179 259 ARG A CA 1
ATOM 1081 C C . ARG A 1 80 ? 21.40600 -5.02700 7.79100 1.000 16.95466 259 ARG A C 1
ATOM 1082 O O . ARG A 1 80 ? 21.73900 -4.04400 7.12600 1.000 18.24166 259 ARG A O 1
ATOM 1103 N N . THR A 1 81 ? 21.73300 -6.27500 7.43200 1.000 17.70212 260 THR A N 1
ATOM 1104 C CA . THR A 1 81 ? 22.51500 -6.49300 6.23700 1.000 16.62041 260 THR A CA 1
ATOM 1105 C C . THR A 1 81 ? 21.73600 -6.07300 4.99800 1.000 17.13890 260 THR A C 1
ATOM 1106 O O . THR A 1 81 ? 22.29600 -5.45400 4.09300 1.000 16.36775 260 THR A O 1
ATOM 1117 N N . CYS A 1 82 ? 20.44500 -6.38900 4.94100 1.000 16.72306 261 CYS A N 1
ATOM 1118 C CA . CYS A 1 82 ? 19.66300 -6.02100 3.77000 1.000 17.63896 261 CYS A CA 1
ATOM 1119 C C . CYS A 1 82 ? 19.56400 -4.51700 3.61800 1.000 18.21797 261 CYS A C 1
ATOM 1120 O O . CYS A 1 82 ? 19.55200 -4.03200 2.48600 1.000 16.66779 261 CYS A O 1
ATOM 1128 N N . ARG A 1 83 ? 19.50100 -3.78000 4.69400 1.000 17.69949 262 ARG A N 1
ATOM 1129 C CA . ARG A 1 83 ? 19.51800 -2.33300 4.58800 1.000 20.81829 262 ARG A CA 1
ATOM 1130 C C . ARG A 1 83 ? 20.83200 -1.84000 4.02600 1.000 18.67066 262 ARG A C 1
ATOM 1131 O O . ARG A 1 83 ? 20.82400 -0.98100 3.18700 1.000 20.65511 262 ARG A O 1
ATOM 1152 N N . ALA A 1 84 ? 21.94500 -2.40700 4.46500 1.000 19.78395 263 ALA A N 1
ATOM 1153 C CA . ALA A 1 84 ? 23.23600 -2.03000 3.87600 1.000 19.94976 263 ALA A CA 1
ATOM 1154 C C . ALA A 1 84 ? 23.27300 -2.41700 2.40700 1.000 19.37864 263 ALA A C 1
ATOM 1155 O O . ALA A 1 84 ? 23.81200 -1.66900 1.57100 1.000 20.40771 263 ALA A O 1
ATOM 1162 N N . MET A 1 85 ? 22.68100 -3.56400 2.06800 1.000 18.45748 264 MET A N 1
ATOM 1163 C CA . MET A 1 85 ? 22.64300 -4.01800 0.69500 1.000 18.00216 264 MET A CA 1
ATOM 1164 C C . MET A 1 85 ? 21.82500 -3.08900 -0.16700 1.000 18.60223 264 MET A C 1
ATOM 1165 O O . MET A 1 85 ? 22.20200 -2.78100 -1.31200 1.000 18.96806 264 MET A O 1
ATOM 1179 N N . GLN A 1 86 ? 20.72100 -2.59200 0.38100 1.000 17.94952 265 GLN A N 1
ATOM 1180 C CA . GLN A 1 86 ? 19.91700 -1.64200 -0.35200 1.000 19.27600 265 GLN A CA 1
ATOM 1181 C C . GLN A 1 86 ? 20.72000 -0.40300 -0.69300 1.000 19.01544 265 GLN A C 1
ATOM 1182 O O . GLN A 1 86 ? 20.59500 0.12400 -1.79700 1.000 20.87356 265 GLN A O 1
ATOM 1196 N N . GLN A 1 87 ? 21.48000 0.13600 0.27600 1.000 20.26296 266 GLN A N 1
ATOM 1197 C CA A GLN A 1 87 ? 22.29500 1.30900 -0.00900 0.404 23.29753 266 GLN A CA 1
ATOM 1198 C CA B GLN A 1 87 ? 22.29400 1.31100 -0.00200 0.596 22.12634 266 GLN A CA 1
ATOM 1199 C C . GLN A 1 87 ? 23.23800 1.04900 -1.16700 1.000 21.69997 266 GLN A C 1
ATOM 1200 O O . GLN A 1 87 ? 23.42600 1.90500 -2.01100 1.000 22.33162 266 GLN A O 1
ATOM 1225 N N . ARG A 1 88 ? 23.84600 -0.14600 -1.22300 1.000 21.27097 267 ARG A N 1
ATOM 1226 C CA . AR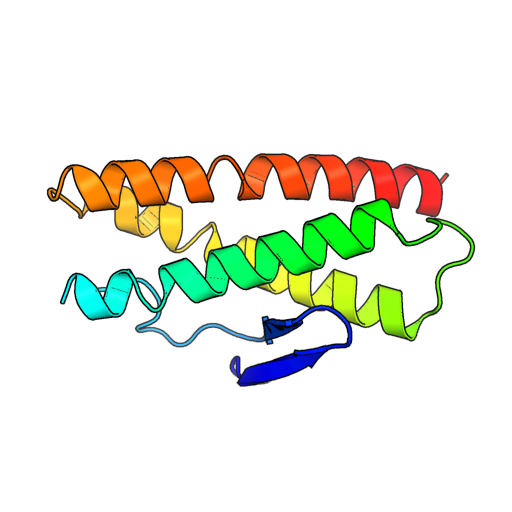G A 1 88 ? 24.75900 -0.43800 -2.33300 1.000 19.80237 267 ARG A CA 1
ATOM 1227 C C . ARG A 1 88 ? 24.00700 -0.54100 -3.65200 1.000 21.02621 267 ARG A C 1
ATOM 1228 O O . ARG A 1 88 ? 24.47500 -0.04600 -4.67900 1.000 22.27372 267 ARG A O 1
ATOM 1249 N N . VAL A 1 89 ? 22.85700 -1.21700 -3.66700 1.000 20.60247 268 VAL A N 1
ATOM 1250 C CA . VAL A 1 89 ? 22.01600 -1.28600 -4.86000 1.000 18.51011 268 VAL A CA 1
ATOM 1251 C C . VAL A 1 89 ? 21.70800 0.12200 -5.39700 1.000 21.52627 268 VAL A C 1
ATOM 1252 O O . VAL A 1 89 ? 21.88200 0.41600 -6.57800 1.000 21.08674 268 VAL A O 1
ATOM 1265 N N . LEU A 1 90 ? 21.27900 1.02400 -4.52600 1.000 21.59469 269 LEU A N 1
ATOM 1266 C CA . LEU A 1 90 ? 20.90300 2.35600 -4.95400 1.000 21.89999 269 LEU A CA 1
ATOM 1267 C C . LEU A 1 90 ? 22.10300 3.18700 -5.38400 1.000 22.36847 269 LEU A C 1
ATOM 1268 O O . LEU A 1 90 ? 21.99700 4.00600 -6.29400 1.000 24.63716 269 LEU A O 1
ATOM 1284 N N . GLU A 1 91 ? 23.24600 2.99200 -4.76600 1.000 22.48164 270 GLU A N 1
ATOM 1285 C CA . GLU A 1 91 ? 24.43800 3.68500 -5.22900 1.000 24.19764 270 GLU A CA 1
ATOM 1286 C C . GLU A 1 91 ? 24.87800 3.15300 -6.58100 1.000 23.46334 270 GLU A C 1
ATOM 1287 O O . GLU A 1 91 ? 25.43200 3.88900 -7.39700 1.000 25.72414 270 GLU A O 1
ATOM 1299 N N . LEU A 1 92 ? 24.61500 1.87600 -6.84000 1.000 24.41609 271 LEU A N 1
ATOM 1300 C CA . LEU A 1 92 ? 25.07900 1.26800 -8.06800 1.000 22.32899 271 LEU A CA 1
ATOM 1301 C C . LEU A 1 92 ? 24.24000 1.66700 -9.26800 1.000 23.12383 271 LEU A C 1
ATOM 1302 O O . LEU A 1 92 ? 24.79900 1.93300 -10.33600 1.000 24.95562 271 LEU A O 1
ATOM 1318 N N . ILE A 1 93 ? 22.92300 1.73000 -9.10300 1.000 24.40293 272 ILE A N 1
ATOM 1319 C CA . ILE A 1 93 ? 21.98300 1.94300 -10.20700 1.000 22.52639 272 ILE A CA 1
ATOM 1320 C C . ILE A 1 93 ? 22.44100 3.07300 -11.12300 1.000 22.85011 272 ILE A C 1
ATOM 1321 O O . ILE A 1 93 ? 22.51800 2.83600 -12.33300 1.000 22.80537 272 ILE A O 1
ATOM 1337 N N . PRO A 1 94 ? 22.75400 4.28600 -10.62100 1.000 22.82379 273 PRO A N 1
ATOM 1338 C CA . PRO A 1 94 ? 23.07900 5.39000 -11.53700 1.000 25.85573 273 PRO A CA 1
ATOM 1339 C C . PRO A 1 94 ? 24.26700 5.07700 -12.40900 1.000 24.71349 273 PRO A C 1
ATOM 1340 O O . PRO A 1 94 ? 24.41400 5.68800 -13.47500 1.000 26.42159 273 PRO A O 1
ATOM 1351 N N . GLN A 1 95 ? 25.16500 4.20600 -11.96500 1.000 26.15577 274 GLN A N 1
ATOM 1352 C CA . GLN A 1 95 ? 26.39700 3.90700 -12.69400 1.000 27.71385 274 GLN A CA 1
ATOM 1353 C C . GLN A 1 95 ? 26.25700 2.85800 -13.79900 1.000 30.52208 274 GLN A C 1
ATOM 1354 O O . GLN A 1 95 ? 27.18700 2.71200 -14.60000 1.000 36.16486 274 GLN A O 1
ATOM 1368 N N . ILE A 1 96 ? 25.15600 2.12400 -13.84800 1.000 27.10325 275 ILE A N 1
ATOM 1369 C CA . ILE A 1 96 ? 24.99100 0.99000 -14.75500 1.000 24.85035 275 ILE A CA 1
ATOM 1370 C C . ILE A 1 96 ? 24.28600 1.46300 -16.01000 1.000 30.21941 275 ILE A C 1
ATOM 1371 O O . ILE A 1 96 ? 23.31500 2.21400 -15.92800 1.000 34.58836 275 ILE A O 1
ATOM 1387 N N . ALA A 1 97 ? 24.76400 1.03400 -17.16900 1.000 27.29538 276 ALA A N 1
ATOM 1388 C CA . ALA A 1 97 ? 24.05300 1.29200 -18.42500 1.000 30.47997 276 ALA A CA 1
ATOM 1389 C C . ALA A 1 97 ? 23.42600 0.02000 -18.99700 1.000 40.59171 276 ALA A C 1
ATOM 1390 O O . ALA A 1 97 ? 22.55600 0.11100 -19.87400 1.000 48.00576 276 ALA A O 1
ATOM 1397 N N . ASN A 1 98 ? 23.81400 -1.15000 -18.49800 1.000 34.61204 277 ASN A N 1
ATOM 1398 C CA . ASN A 1 98 ? 23.23300 -2.40500 -18.95300 1.000 36.33594 277 ASN A CA 1
ATOM 1399 C C . ASN A 1 98 ? 21.75000 -2.45900 -18.61100 1.000 33.59877 277 ASN A C 1
ATOM 1400 O O . ASN A 1 98 ? 21.37800 -2.50200 -17.43500 1.000 31.81171 277 ASN A O 1
ATOM 1411 N N . GLU A 1 99 ? 20.90000 -2.50200 -19.63500 1.000 38.38355 278 GLU A N 1
ATOM 1412 C CA . GLU A 1 99 ? 19.45400 -2.43600 -19.40800 1.000 38.06246 278 GLU A CA 1
ATOM 1413 C C . GLU A 1 99 ? 18.95500 -3.57300 -18.51100 1.000 36.57807 278 GLU A C 1
ATOM 1414 O O . GLU A 1 99 ? 18.14800 -3.34800 -17.59500 1.000 35.28581 278 GLU A O 1
ATOM 1426 N N . GLN A 1 100 ? 19.45200 -4.78600 -18.72500 1.000 32.86973 279 GLN A N 1
ATOM 1427 C CA . GLN A 1 100 ? 18.95500 -5.93900 -17.98300 1.000 34.46203 279 GLN A CA 1
ATOM 1428 C C . GLN A 1 100 ? 19.39900 -5.88000 -16.52600 1.000 34.44097 279 GLN A C 1
ATOM 1429 O O . GLN A 1 100 ? 18.60100 -6.10200 -15.61100 1.000 30.61683 279 GLN A O 1
ATOM 1443 N N . LEU A 1 101 ? 20.65200 -5.51500 -16.27600 1.000 31.91172 280 LEU A N 1
ATOM 1444 C CA . LEU A 1 101 ? 21.05600 -5.42500 -14.88800 1.000 29.80621 280 LEU A CA 1
ATOM 1445 C C . LEU A 1 101 ? 20.33000 -4.28200 -14.18100 1.000 27.92440 280 LEU A C 1
ATOM 1446 O O . LEU A 1 101 ? 19.99300 -4.41000 -13.00600 1.000 27.35854 280 LEU A O 1
ATOM 1462 N N . THR A 1 102 ? 20.05900 -3.17400 -14.88800 1.000 26.68741 281 THR A N 1
ATOM 1463 C CA . THR A 1 102 ? 19.28100 -2.08900 -14.30300 1.000 27.24537 281 THR A CA 1
ATOM 1464 C C . THR A 1 102 ? 17.90600 -2.57700 -13.87000 1.000 25.86100 281 THR A C 1
ATOM 1465 O O . THR A 1 102 ? 17.47800 -2.31600 -12.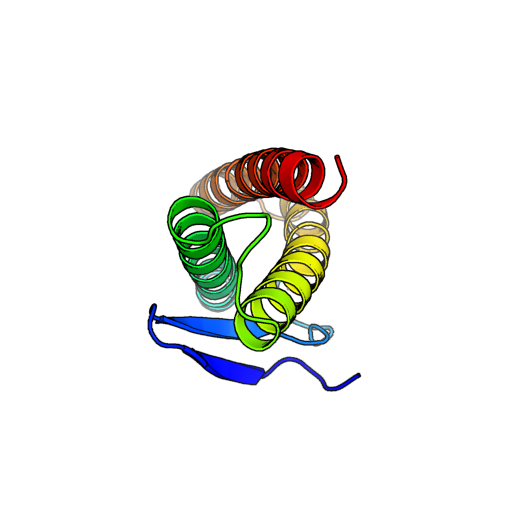73800 1.000 24.55821 281 THR A O 1
ATOM 1476 N N . GLU A 1 103 ? 17.19200 -3.27800 -14.76200 1.000 25.86363 282 GLU A N 1
ATOM 1477 C CA . GLU A 1 103 ? 15.90400 -3.86300 -14.39100 1.000 27.21116 282 GLU A CA 1
ATOM 1478 C C . GLU A 1 103 ? 16.02900 -4.74000 -13.15600 1.000 27.09009 282 GLU A C 1
ATOM 1479 O O . GLU A 1 103 ? 15.22200 -4.62100 -12.22800 1.000 25.70308 282 GLU A O 1
ATOM 1491 N N . GLU A 1 104 ? 17.04800 -5.61500 -13.12500 1.000 25.42936 283 GLU A N 1
ATOM 1492 C CA . GLU A 1 104 ? 17.25400 -6.49800 -11.97600 1.000 26.19525 283 GLU A CA 1
ATOM 1493 C C . GLU A 1 104 ? 17.47300 -5.71300 -10.67600 1.000 22.42111 283 GLU A C 1
ATOM 1494 O O . GLU A 1 104 ? 16.87900 -6.02900 -9.63500 1.000 22.93959 283 GLU A O 1
ATOM 1506 N N . LEU A 1 105 ? 18.29800 -4.67600 -10.71200 1.000 22.15529 284 LEU A N 1
ATOM 1507 C CA . LEU A 1 105 ? 18.51400 -3.84000 -9.54500 1.000 22.59218 284 LEU A CA 1
ATOM 1508 C C . LEU A 1 105 ? 17.22800 -3.19000 -9.05300 1.000 21.41046 284 LEU A C 1
ATOM 1509 O O . LEU A 1 105 ? 16.99500 -3.11200 -7.84400 1.000 21.17886 284 LEU A O 1
ATOM 1525 N N . LEU A 1 106 ? 16.40300 -2.69000 -9.96800 1.000 22.53165 285 LEU A N 1
ATOM 1526 C CA . LEU A 1 106 ? 15.15300 -2.04800 -9.60100 1.000 23.05276 285 LEU A CA 1
ATOM 1527 C C . LEU A 1 106 ? 14.18800 -3.02600 -8.95300 1.000 23.46597 285 LEU A C 1
ATOM 1528 O O . LEU A 1 106 ? 13.50200 -2.68200 -7.97200 1.000 23.80812 285 LEU A O 1
ATOM 1544 N N . ILE A 1 107 ? 14.10300 -4.24300 -9.49900 1.000 20.37613 286 ILE A N 1
ATOM 1545 C CA . ILE A 1 107 ? 13.25900 -5.27100 -8.87800 1.000 20.74196 286 ILE A CA 1
ATOM 1546 C C . ILE A 1 107 ? 13.76500 -5.60700 -7.48500 1.000 21.90526 286 ILE A C 1
ATOM 1547 O O . ILE A 1 107 ? 12.96900 -5.77100 -6.54900 1.000 21.98685 286 ILE A O 1
ATOM 1563 N N . VAL A 1 108 ? 15.08400 -5.80500 -7.33900 1.000 19.91291 287 VAL A N 1
ATOM 1564 C CA . VAL A 1 108 ? 15.60400 -6.15900 -6.01600 1.000 19.80764 287 VAL A CA 1
ATOM 1565 C C . VAL A 1 108 ? 15.33400 -5.02400 -5.04300 1.000 21.67365 287 VAL A C 1
ATOM 1566 O O . VAL A 1 108 ? 14.95000 -5.24600 -3.88500 1.000 19.86291 287 VAL A O 1
ATOM 1579 N N . ASN A 1 109 ? 15.45600 -3.78200 -5.52400 1.000 21.57101 288 ASN A N 1
ATOM 1580 C CA . ASN A 1 109 ? 15.16200 -2.64600 -4.66000 1.000 21.73418 288 ASN A CA 1
ATOM 1581 C C . ASN A 1 109 ? 13.70200 -2.65600 -4.20100 1.000 20.14452 288 ASN A C 1
ATOM 1582 O O . ASN A 1 109 ? 13.40500 -2.37700 -3.03400 1.000 21.92105 288 ASN A O 1
ATOM 1593 N N . ASP A 1 110 ? 12.76600 -2.92900 -5.10200 1.000 20.73406 289 ASP A N 1
ATOM 1594 C CA A ASP A 1 110 ? 11.37100 -2.97600 -4.67100 0.571 20.17084 289 ASP A CA 1
ATOM 1595 C CA B ASP A 1 110 ? 11.36900 -2.97900 -4.67700 0.429 21.86052 289 ASP A CA 1
ATOM 1596 C C . ASP A 1 110 ? 11.14800 -4.12600 -3.70800 1.000 20.44192 289 ASP A C 1
ATOM 1597 O O . ASP A 1 110 ? 10.40100 -3.98600 -2.74100 1.000 20.86040 289 ASP A O 1
ATOM 1612 N N . ASN A 1 111 ? 11.82200 -5.25200 -3.93500 1.000 18.81278 290 ASN A N 1
ATOM 1613 C CA . ASN A 1 111 ? 11.68400 -6.38000 -3.03600 1.000 18.10480 290 ASN A CA 1
ATOM 1614 C C . ASN A 1 111 ? 12.19500 -6.00500 -1.65800 1.000 17.37840 290 ASN A C 1
ATOM 1615 O O . ASN A 1 111 ? 11.59900 -6.39000 -0.64800 1.000 17.67054 290 ASN A O 1
ATOM 1626 N N . LEU A 1 112 ? 13.29900 -5.26200 -1.60600 1.000 17.73371 291 LEU A N 1
ATOM 1627 C CA . LEU A 1 112 ? 13.78800 -4.75200 -0.32300 1.000 17.93636 291 LEU A CA 1
ATOM 1628 C C . LEU A 1 112 ? 12.77600 -3.85700 0.37600 1.000 17.50999 291 LEU A C 1
ATOM 1629 O O . LEU A 1 112 ? 12.49200 -4.05700 1.55500 1.000 18.29167 291 LEU A O 1
ATOM 1645 N N . ASN A 1 113 ? 12.26200 -2.85200 -0.31700 1.000 19.88396 292 ASN A N 1
ATOM 1646 C CA . ASN A 1 113 ? 11.29700 -1.96200 0.31500 1.000 21.69207 292 ASN A CA 1
ATOM 1647 C C . ASN A 1 113 ? 10.07300 -2.72400 0.78000 1.000 19.22599 292 ASN A C 1
ATOM 1648 O O . ASN A 1 113 ? 9.57000 -2.45900 1.86200 1.000 21.06305 292 ASN A O 1
ATOM 1659 N N . ASN A 1 114 ? 9.61300 -3.72400 0.01200 1.000 19.57340 293 ASN A N 1
ATOM 1660 C CA . ASN A 1 114 ? 8.47900 -4.52800 0.46800 1.000 20.26822 293 ASN A CA 1
ATOM 1661 C C . ASN A 1 114 ? 8.82200 -5.36900 1.69800 1.000 20.16558 293 ASN A C 1
ATOM 1662 O O . ASN A 1 114 ? 8.01500 -5.46900 2.63300 1.000 21.81051 293 ASN A O 1
ATOM 1673 N N . VAL A 1 115 ? 9.98900 -6.02000 1.72300 1.000 20.38929 294 VAL A N 1
ATOM 1674 C CA . VAL A 1 115 ? 10.33800 -6.81000 2.89900 1.000 19.59972 294 VAL A CA 1
ATOM 1675 C C . VAL A 1 115 ? 10.52800 -5.91100 4.14000 1.000 21.62628 294 VAL A C 1
ATOM 1676 O O . VAL A 1 115 ? 10.23800 -6.34500 5.26300 1.000 22.28162 294 VAL A O 1
ATOM 1689 N N . PHE A 1 116 ? 11.01300 -4.66900 3.97800 1.000 21.06305 295 PHE A N 1
ATOM 1690 C CA . PHE A 1 116 ? 11.15100 -3.79200 5.13700 1.000 22.53165 295 PHE A CA 1
ATOM 1691 C C . PHE A 1 116 ? 9.78700 -3.35100 5.65300 1.000 23.63178 295 PHE A C 1
ATOM 1692 O O . PHE A 1 116 ? 9.59800 -3.19700 6.86100 1.000 25.44779 295 PHE A O 1
ATOM 1709 N N . LEU A 1 117 ? 8.82700 -3.14100 4.75300 1.000 24.20290 296 LEU A N 1
ATOM 1710 C CA . LEU A 1 117 ? 7.48100 -2.81400 5.16900 1.000 26.97165 296 LEU A CA 1
ATOM 1711 C C . LEU A 1 117 ? 6.87600 -3.97100 5.94500 1.000 25.61623 296 LEU A C 1
ATOM 1712 O O . LEU A 1 117 ? 6.27900 -3.76700 7.00800 1.000 28.78766 296 LEU A O 1
ATOM 1728 N N . ARG A 1 118 ? 7.06300 -5.19600 5.45900 1.000 23.67915 297 ARG A N 1
ATOM 1729 C CA . ARG A 1 118 ? 6.56300 -6.34300 6.19500 1.000 24.26080 297 ARG A CA 1
ATOM 1730 C C . ARG A 1 118 ? 7.28200 -6.49000 7.52500 1.000 23.51861 297 ARG A C 1
ATOM 1731 O O . ARG A 1 118 ? 6.65500 -6.84800 8.53900 1.000 24.76350 297 ARG A O 1
ATOM 1752 N N . HIS A 1 119 ? 8.56200 -6.11900 7.57400 1.000 24.00551 298 HIS A N 1
ATOM 1753 C CA . HIS A 1 119 ? 9.28000 -6.19500 8.83500 1.000 23.78443 298 HIS A CA 1
ATOM 1754 C C . HIS A 1 119 ? 8.72800 -5.21000 9.85500 1.000 26.36632 298 HIS A C 1
ATOM 1755 O O . HIS A 1 119 ? 8.62500 -5.53000 11.03900 1.000 26.51897 298 HIS A O 1
ATOM 1764 N N . GLU A 1 120 ? 8.41300 -3.99500 9.41700 1.000 27.50067 299 GLU A N 1
ATOM 1765 C CA . GLU A 1 120 ? 7.80100 -3.00400 10.30100 1.000 28.69291 299 GLU A CA 1
ATOM 1766 C C . GLU A 1 120 ? 6.50600 -3.53600 10.91100 1.000 30.01149 299 GLU A C 1
ATOM 1767 O O . GLU A 1 120 ? 6.27000 -3.39400 12.12400 1.000 30.28258 299 GLU A O 1
ATOM 1779 N N . ARG A 1 121 ? 5.65900 -4.16700 10.08100 1.000 27.24800 300 ARG A N 1
ATOM 1780 C CA . ARG A 1 121 ? 4.39800 -4.71400 10.57600 1.000 25.96890 300 ARG A CA 1
ATOM 1781 C C . ARG A 1 121 ? 4.63800 -5.79700 11.59900 1.000 26.88480 300 ARG A C 1
ATOM 1782 O O . ARG A 1 121 ? 4.00300 -5.81500 12.63800 1.000 28.90347 300 ARG A O 1
ATOM 1803 N N . PHE A 1 122 ? 5.58600 -6.68000 11.32900 1.000 26.40053 301 PHE A N 1
ATOM 1804 C CA . PHE A 1 122 ? 5.96500 -7.72000 12.28000 1.000 28.59817 301 PHE A CA 1
ATOM 1805 C C . PHE A 1 122 ? 6.41300 -7.11400 13.61100 1.000 31.02740 301 PHE A C 1
ATOM 1806 O O . PHE A 1 122 ? 5.97800 -7.54200 14.69200 1.000 32.70918 301 PHE A O 1
ATOM 1823 N N . GLU A 1 123 ? 7.23900 -6.08700 13.54600 1.000 33.03291 302 GLU A N 1
ATOM 1824 C CA . GLU A 1 123 ? 7.70300 -5.44800 14.75900 1.000 35.09105 302 GLU A CA 1
ATOM 1825 C C . GLU A 1 123 ? 6.59600 -4.74100 15.50900 1.000 38.47040 302 GLU A C 1
ATOM 1826 O O . GLU A 1 123 ? 6.69200 -4.62400 16.73300 1.0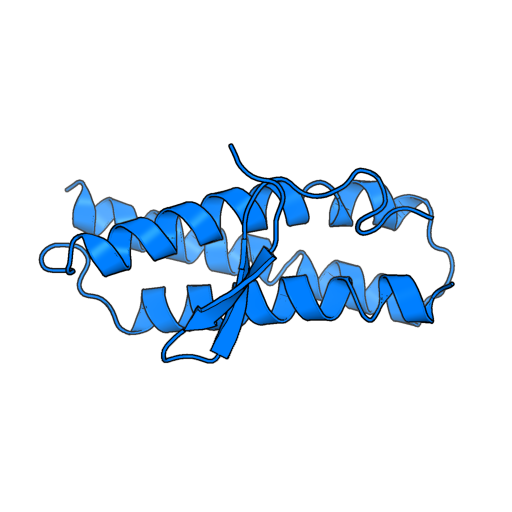00 37.61504 302 GLU A O 1
ATOM 1838 N N . ARG A 1 124 ? 5.59600 -4.20000 14.81800 1.000 36.34646 303 ARG A N 1
ATOM 1839 C CA . ARG A 1 124 ? 4.50100 -3.54500 15.52900 1.000 36.80704 303 ARG A CA 1
ATOM 1840 C C . ARG A 1 124 ? 3.76500 -4.56600 16.37400 1.000 37.41238 303 ARG A C 1
ATOM 1841 O O . ARG A 1 124 ? 3.40800 -4.30800 17.52900 1.000 38.09667 303 ARG A O 1
ATOM 1862 N N . PHE A 1 125 ? 3.51400 -5.74000 15.81500 1.000 33.41980 304 PHE A N 1
ATOM 1863 C CA . PHE A 1 125 ? 2.91200 -6.77500 16.63400 1.000 34.79628 304 PHE A CA 1
ATOM 1864 C C . PHE A 1 125 ? 3.82600 -7.07300 17.80000 1.000 35.19106 304 PHE A C 1
ATOM 1865 O O . PHE A 1 125 ? 3.38900 -7.10500 18.95200 1.000 38.79413 304 PHE A O 1
ATOM 1882 N N . ARG A 1 126 ? 5.12900 -7.14400 17.52600 1.000 37.97824 305 ARG A N 1
ATOM 1883 C CA . ARG A 1 126 ? 6.11700 -7.43400 18.55900 1.000 39.90478 305 ARG A CA 1
ATOM 1884 C C . ARG A 1 126 ? 6.19200 -6.32800 19.62700 1.000 41.10230 305 ARG A C 1
ATOM 1885 O O . ARG A 1 126 ? 6.40000 -6.62300 20.81300 1.000 42.76565 305 ARG A O 1
ATOM 1906 N N . THR A 1 127 ? 6.09200 -5.06400 19.22600 1.000 45.12383 306 THR A N 1
ATOM 1907 C CA . THR A 1 127 ? 6.17900 -3.92900 20.13600 1.000 49.51383 306 THR A CA 1
ATOM 1908 C C . THR A 1 127 ? 4.83600 -3.30700 20.58100 1.000 53.16953 306 THR A C 1
ATOM 1909 O O . THR A 1 127 ? 4.82100 -2.21700 21.16500 1.000 58.25962 306 THR A O 1
ATOM 1920 N N . GLY A 1 128 ? 3.72000 -3.97700 20.32700 1.000 51.63514 307 GLY A N 1
ATOM 1921 C CA . GLY A 1 128 ? 2.42100 -3.45800 20.72300 1.000 53.50905 307 GLY A CA 1
ATOM 1922 C C . GLY A 1 128 ? 2.00500 -2.27600 19.88900 1.000 57.93853 307 GLY A C 1
ATOM 1923 O O . GLY A 1 128 ? 1.20100 -1.46100 20.34800 1.000 62.77068 307 GLY A O 1
#

Organism: Homo sapiens (NCBI:txid9606)

Secondary structure (DSSP, 8-state):
-PBPEEE--TTS-EEESBPPTTTT---HHHHHHHHHHHHHHHHHHHHHHHHS-TTT--HHHHHHHHHHHHHHHHHHHHHHHHGGG---HHHHHHHHHHHHHHHHHHHHHHHHHHHHH-

InterPro domains:
  IPR002014 VHS domain [PF00790] (8-148)
  IPR002014 VHS domain [PS50179] (20-152)
  IPR002014 VHS domain [SM00288] (13-148)
  IPR004152 GAT domain [PF03127] (229-302)
  IPR004152 GAT domain [PS50909] (215-303)
  IPR008942 ENTH/VHS [G3DSA:1.25.40.90] (1-153)
  IPR008942 ENTH/VHS [SSF48464] (2-153)
  IPR014645 Target of Myb protein 1 [PIRSF036948] (1-491)
  IPR038425 GAT domain superfamily [G3DSA:1.20.58.160] (212-312)

Foldseek 3Di:
DDEWDWDQDPQGIATFDRHPPPQLHDPPVNVVVSLVNLVRLLVVLLVLLVPAQLADGDVVSVVSNVRSLVRNVVVLVSLVVNLVVDPPPVVNVSSVVSNVSSVVSVVSVVVSVVSNVD

B-factor: mean 32.84, std 12.2, range [16.22, 130.89]